Protein AF-A0A225CUQ2-F1 (afdb_monomer_lite)

Structure (mmCIF, N/CA/C/O backbone):
data_AF-A0A225CUQ2-F1
#
_entry.id   AF-A0A225CUQ2-F1
#
loop_
_atom_site.group_PDB
_atom_site.id
_atom_site.type_symbol
_atom_site.label_atom_id
_atom_site.label_alt_id
_atom_site.label_comp_id
_atom_site.label_asym_id
_atom_site.label_entity_id
_atom_site.label_seq_id
_atom_site.pdbx_PDB_ins_code
_atom_site.Cartn_x
_atom_site.Cartn_y
_atom_site.Cartn_z
_atom_site.occupancy
_atom_site.B_iso_or_equiv
_atom_site.auth_seq_id
_atom_site.auth_comp_id
_atom_site.auth_asym_id
_atom_site.auth_atom_id
_atom_site.pdbx_PDB_model_num
ATOM 1 N N . MET A 1 1 ? -26.153 -46.578 69.764 1.00 37.47 1 MET A N 1
ATOM 2 C CA . MET A 1 1 ? -26.109 -45.210 69.206 1.00 37.47 1 MET A CA 1
ATOM 3 C C . MET A 1 1 ? -27.511 -44.842 68.727 1.00 37.47 1 MET A C 1
ATOM 5 O O . MET A 1 1 ? -28.037 -45.538 67.874 1.00 37.47 1 MET A O 1
ATOM 9 N N . THR A 1 2 ? -28.129 -43.867 69.412 1.00 35.53 2 THR A N 1
ATOM 10 C CA . THR A 1 2 ? -29.057 -42.806 68.927 1.00 35.53 2 THR A CA 1
ATOM 11 C C . THR A 1 2 ? -29.794 -43.027 67.589 1.00 35.53 2 THR A C 1
ATOM 13 O O . THR A 1 2 ? -29.149 -43.131 66.556 1.00 35.53 2 THR A O 1
ATOM 16 N N . MET A 1 3 ? -31.122 -43.230 67.572 1.00 35.66 3 MET A N 1
ATOM 17 C CA . MET A 1 3 ? -32.244 -42.248 67.552 1.00 35.66 3 MET A CA 1
ATOM 18 C C . MET A 1 3 ? -32.468 -41.459 66.238 1.00 35.66 3 MET A C 1
ATOM 20 O O . MET A 1 3 ? -31.674 -40.589 65.912 1.00 35.66 3 MET A O 1
ATOM 24 N N . ASN A 1 4 ? -33.658 -41.691 65.647 1.00 42.91 4 ASN A N 1
ATOM 25 C CA . ASN A 1 4 ? -34.592 -40.752 64.988 1.00 42.91 4 ASN A CA 1
ATOM 26 C C . ASN A 1 4 ? -34.165 -39.937 63.743 1.00 42.91 4 ASN A C 1
ATOM 28 O O . ASN A 1 4 ? -33.178 -39.218 63.774 1.00 42.91 4 ASN A O 1
ATOM 32 N N . LEU A 1 5 ? -35.030 -39.853 62.714 1.00 41.97 5 LEU A N 1
ATOM 33 C CA . LEU A 1 5 ? -36.109 -38.841 62.594 1.00 41.97 5 LEU A CA 1
ATOM 34 C C . LEU A 1 5 ? -36.628 -38.756 61.132 1.00 41.97 5 LEU A C 1
ATOM 36 O O . LEU A 1 5 ? -35.847 -38.611 60.196 1.00 41.97 5 LEU A O 1
ATOM 40 N N . MET A 1 6 ? -37.954 -38.774 60.943 1.00 50.28 6 MET A N 1
ATOM 41 C CA . MET A 1 6 ? -38.626 -38.280 59.725 1.00 50.28 6 MET A CA 1
ATOM 42 C C . MET A 1 6 ? -38.210 -36.829 59.436 1.00 50.28 6 MET A C 1
ATOM 44 O O . MET A 1 6 ? -38.121 -36.048 60.384 1.00 50.28 6 MET A O 1
ATOM 48 N N . LYS A 1 7 ? -38.086 -36.438 58.157 1.00 41.84 7 LYS A N 1
ATOM 49 C CA . LYS A 1 7 ? -38.402 -35.072 57.688 1.00 41.84 7 LYS A CA 1
ATOM 50 C C . LYS A 1 7 ? -38.514 -34.980 56.160 1.00 41.84 7 LYS A C 1
ATOM 52 O O . LYS A 1 7 ? -37.541 -35.044 55.421 1.00 41.84 7 LYS A O 1
ATOM 57 N N . THR A 1 8 ? -39.760 -34.812 55.741 1.00 45.91 8 THR A N 1
ATOM 58 C CA . THR A 1 8 ? -40.270 -34.066 54.587 1.00 45.91 8 THR A CA 1
ATOM 59 C C . THR A 1 8 ? -39.421 -32.838 54.227 1.00 45.91 8 THR A C 1
ATOM 61 O O . THR A 1 8 ? -39.056 -32.098 55.137 1.00 45.91 8 THR A O 1
ATOM 64 N N . ALA A 1 9 ? -39.211 -32.563 52.932 1.00 43.38 9 ALA A N 1
ATOM 65 C CA . ALA A 1 9 ? -39.511 -31.268 52.288 1.00 43.38 9 ALA A CA 1
ATOM 66 C C . ALA A 1 9 ? -38.920 -31.177 50.868 1.00 43.38 9 ALA A C 1
ATOM 68 O O . ALA A 1 9 ? -37.725 -31.359 50.653 1.00 43.38 9 ALA A O 1
ATOM 69 N N . LEU A 1 10 ? -39.793 -30.831 49.919 1.00 46.91 10 LEU A N 1
ATOM 70 C CA . LEU A 1 10 ? -39.464 -30.244 48.623 1.00 46.91 10 LEU A CA 1
ATOM 71 C C . LEU A 1 10 ? -38.681 -28.937 48.804 1.00 46.91 10 LEU A C 1
ATOM 73 O O . LEU A 1 10 ? -39.084 -28.103 49.611 1.00 46.91 10 LEU A O 1
ATOM 77 N N . ILE A 1 11 ? -37.673 -28.704 47.961 1.00 48.41 11 ILE A N 1
ATOM 78 C CA . ILE A 1 11 ? -37.240 -27.350 47.595 1.00 48.41 11 ILE A CA 1
ATOM 79 C C . ILE A 1 11 ? -37.072 -27.309 46.073 1.00 48.41 11 ILE A C 1
ATOM 81 O O . ILE A 1 11 ? -36.090 -27.793 45.519 1.00 48.41 11 ILE A O 1
ATOM 85 N N . ALA A 1 12 ? -38.076 -26.742 45.408 1.00 49.22 12 ALA A N 1
ATOM 86 C CA . ALA A 1 12 ? -37.953 -26.158 44.082 1.00 49.22 12 ALA A CA 1
ATOM 87 C C . ALA A 1 12 ? -37.520 -24.701 44.263 1.00 49.22 12 ALA A C 1
ATOM 89 O O . ALA A 1 12 ? -38.154 -23.998 45.051 1.00 49.22 12 ALA A O 1
ATOM 90 N N . ALA A 1 13 ? -36.473 -24.244 43.566 1.00 40.50 13 ALA A N 1
ATOM 91 C CA . ALA A 1 13 ? -36.143 -22.819 43.519 1.00 40.50 13 ALA A CA 1
ATOM 92 C C . ALA A 1 13 ? -35.013 -22.462 42.527 1.00 40.50 13 ALA A C 1
ATOM 94 O O . ALA A 1 13 ? -33.849 -22.755 42.768 1.00 40.50 13 ALA A O 1
ATOM 95 N N . PHE A 1 14 ? -35.412 -21.727 41.482 1.00 44.47 14 PHE A N 1
ATOM 96 C CA . PHE A 1 14 ? -34.693 -20.636 40.805 1.00 44.47 14 PHE A CA 1
ATOM 97 C C . PHE A 1 14 ? -33.418 -20.935 39.996 1.00 44.47 14 PHE A C 1
ATOM 99 O O . PHE A 1 14 ? -32.303 -20.696 40.444 1.00 44.47 14 PHE A O 1
ATOM 106 N N . ALA A 1 15 ? -33.604 -21.255 38.711 1.00 46.78 15 ALA A N 1
ATOM 107 C CA . ALA A 1 15 ? -32.667 -20.821 37.673 1.00 46.78 15 ALA A CA 1
ATOM 108 C C . ALA A 1 15 ? -33.160 -19.477 37.109 1.00 46.78 15 ALA A C 1
ATOM 110 O O . ALA A 1 15 ? -33.960 -19.424 36.176 1.00 46.78 15 ALA A O 1
ATOM 111 N N . THR A 1 16 ? -32.741 -18.379 37.735 1.00 50.34 16 THR A N 1
ATOM 112 C CA . THR A 1 16 ? -32.864 -17.028 37.176 1.00 50.34 16 THR A CA 1
ATOM 113 C C . THR A 1 16 ? -32.132 -16.985 35.840 1.00 50.34 16 THR A C 1
ATOM 115 O O . THR A 1 16 ? -30.906 -17.060 35.799 1.00 50.34 16 THR A O 1
ATOM 118 N N . ILE A 1 17 ? -32.888 -16.875 34.747 1.00 53.31 17 ILE A N 1
ATOM 119 C CA . ILE A 1 17 ? -32.351 -16.507 33.438 1.00 53.31 17 ILE A CA 1
ATOM 120 C C . ILE A 1 17 ? -31.903 -15.055 33.568 1.00 53.31 17 ILE A C 1
ATOM 122 O O . ILE A 1 17 ? -32.711 -14.130 33.513 1.00 53.31 17 ILE A O 1
ATOM 126 N N . THR A 1 18 ? -30.611 -14.860 33.810 1.00 50.78 18 THR A N 1
ATOM 127 C CA . THR A 1 18 ? -29.978 -13.550 33.727 1.00 50.78 18 THR A CA 1
ATOM 128 C C . THR A 1 18 ? -30.074 -13.114 32.270 1.00 50.78 18 THR A C 1
ATOM 130 O O . THR A 1 18 ? -29.382 -13.648 31.404 1.00 50.78 18 THR A O 1
ATOM 133 N N . THR A 1 19 ? -30.978 -12.183 31.973 1.00 49.47 19 THR A N 1
ATOM 134 C CA . THR A 1 19 ? -31.010 -11.490 30.686 1.00 49.47 19 THR A CA 1
ATOM 135 C C . THR A 1 19 ? -29.637 -10.867 30.463 1.00 49.47 19 THR A C 1
ATOM 137 O O . THR A 1 19 ? -29.224 -9.999 31.234 1.00 49.47 19 THR A O 1
ATOM 140 N N . LEU A 1 20 ? -28.915 -11.336 29.441 1.00 50.50 20 LEU A N 1
ATOM 141 C CA . LEU A 1 20 ? -27.694 -10.685 28.990 1.00 50.50 20 LEU A CA 1
ATOM 142 C C . LEU A 1 20 ? -28.042 -9.244 28.620 1.00 50.50 20 LEU A C 1
ATOM 144 O O . LEU A 1 20 ? -28.783 -8.989 27.672 1.00 50.50 20 LEU A O 1
ATOM 148 N N . ASN A 1 21 ? -27.500 -8.304 29.388 1.00 46.28 21 ASN A N 1
ATOM 149 C CA . ASN A 1 21 ? -27.435 -6.911 28.991 1.00 46.28 21 ASN A CA 1
ATOM 150 C C . ASN A 1 21 ? -26.578 -6.834 27.724 1.00 46.28 21 ASN A C 1
ATOM 152 O O . ASN A 1 21 ? -25.352 -6.873 27.798 1.00 46.28 21 ASN A O 1
ATOM 156 N N . VAL A 1 22 ? -27.214 -6.710 26.559 1.00 50.78 22 VAL A N 1
ATOM 157 C CA . VAL A 1 22 ? -26.544 -6.227 25.348 1.00 50.78 22 VAL A CA 1
ATOM 158 C C . VAL A 1 22 ? -26.329 -4.724 25.533 1.00 50.78 22 VAL A C 1
ATOM 160 O O . VAL A 1 22 ? -27.034 -3.892 24.970 1.00 50.78 22 VAL A O 1
ATOM 163 N N . THR A 1 23 ? -25.367 -4.342 26.371 1.00 54.31 23 THR A N 1
ATOM 164 C CA . THR A 1 23 ? -24.796 -2.991 26.336 1.00 54.31 23 THR A CA 1
ATOM 165 C C . THR A 1 23 ? -23.819 -2.951 25.171 1.00 54.31 23 THR A C 1
ATOM 167 O O . THR A 1 23 ? -22.614 -3.087 25.350 1.00 54.31 23 THR A O 1
ATOM 170 N N . GLY A 1 24 ? -24.363 -2.857 23.961 1.00 48.28 24 GLY A N 1
ATOM 171 C CA . GLY A 1 24 ? -23.602 -2.928 22.716 1.00 48.28 24 GLY A CA 1
ATOM 172 C C . GLY A 1 24 ? -23.857 -1.759 21.775 1.00 48.28 24 GLY A C 1
ATOM 173 O O . GLY A 1 24 ? -23.647 -1.896 20.583 1.00 48.28 24 GLY A O 1
ATOM 174 N N . ALA A 1 25 ? -24.324 -0.619 22.279 1.00 50.25 25 ALA A N 1
ATOM 175 C CA . ALA A 1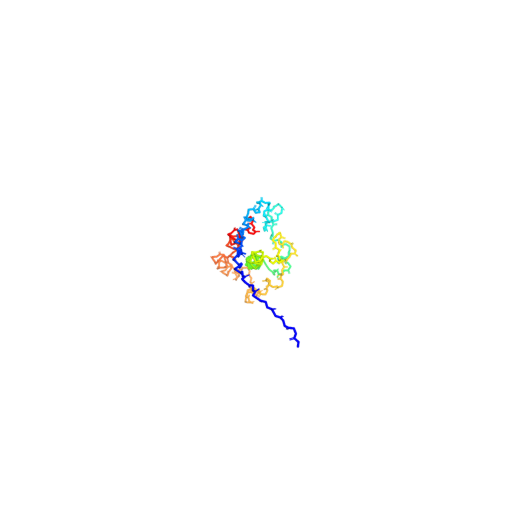 25 ? -24.189 0.651 21.573 1.00 50.25 25 ALA A CA 1
ATOM 176 C C . ALA A 1 25 ? -23.139 1.476 22.319 1.00 50.25 25 ALA A C 1
ATOM 178 O O . ALA A 1 25 ? -23.441 2.493 22.947 1.00 50.25 25 ALA A O 1
ATOM 179 N N . ALA A 1 26 ? -21.893 0.989 22.305 1.00 51.38 26 ALA A N 1
ATOM 180 C CA . ALA A 1 26 ? -20.765 1.872 22.534 1.00 51.38 26 ALA A CA 1
ATOM 181 C C . ALA A 1 26 ? -20.892 2.982 21.490 1.00 51.38 26 ALA A C 1
ATOM 183 O O . ALA A 1 26 ? -20.967 2.728 20.289 1.00 51.38 26 ALA A O 1
ATOM 184 N N . GLN A 1 27 ? -21.070 4.201 21.981 1.00 43.50 27 GLN A N 1
ATOM 185 C CA . GLN A 1 27 ? -21.297 5.360 21.143 1.00 43.50 27 GLN A CA 1
ATOM 186 C C . GLN A 1 27 ? -20.177 5.473 20.117 1.00 43.50 27 GLN A C 1
ATOM 188 O O . GLN A 1 27 ? -19.022 5.221 20.461 1.00 43.50 27 GLN A O 1
ATOM 193 N N . ALA A 1 28 ? -20.527 5.880 18.896 1.00 52.50 28 ALA A N 1
ATOM 194 C CA . ALA A 1 28 ? -19.598 6.301 17.856 1.00 52.50 28 ALA A CA 1
ATOM 195 C C . ALA A 1 28 ? -18.786 7.518 18.342 1.00 52.50 28 ALA A C 1
ATOM 197 O O . ALA A 1 28 ? -19.026 8.654 17.947 1.00 52.50 28 ALA A O 1
ATOM 198 N N . LYS A 1 29 ? -17.863 7.284 19.274 1.00 54.78 29 LYS A N 1
ATOM 199 C CA . LYS A 1 29 ? -16.711 8.138 19.514 1.00 54.78 29 LYS A CA 1
ATOM 200 C C . LYS A 1 29 ? -15.793 7.927 18.321 1.00 54.78 29 LYS A C 1
ATOM 202 O O . LYS A 1 29 ? -15.663 6.797 17.857 1.00 54.78 29 LYS A O 1
ATOM 207 N N . ASP A 1 30 ? -15.258 9.023 17.802 1.00 80.00 30 ASP A N 1
ATOM 208 C CA . ASP A 1 30 ? -14.550 9.113 16.527 1.00 80.00 30 ASP A CA 1
ATOM 209 C C . ASP A 1 30 ? -13.672 7.885 16.243 1.00 80.00 30 ASP A C 1
ATOM 211 O O . ASP A 1 30 ? -12.622 7.707 16.862 1.00 80.00 30 ASP A O 1
ATOM 215 N N . LEU A 1 31 ? -14.123 7.026 15.317 1.00 84.62 31 LEU A N 1
ATOM 216 C CA . LEU A 1 31 ? -13.332 5.880 14.877 1.00 84.62 31 LEU A CA 1
ATOM 217 C C . LEU A 1 31 ? -11.990 6.375 14.320 1.00 84.62 31 LEU A C 1
ATOM 219 O O . LEU A 1 31 ? -11.958 7.417 13.646 1.00 84.62 31 LEU A O 1
ATOM 223 N N . PRO A 1 32 ? -10.891 5.639 14.558 1.00 90.62 32 PRO A N 1
ATOM 224 C CA . PRO A 1 32 ? -9.598 5.997 14.003 1.00 90.62 32 PRO A CA 1
ATOM 225 C C . PRO A 1 32 ? -9.644 5.994 12.467 1.00 90.62 32 PRO A C 1
ATOM 227 O O . PRO A 1 32 ? -10.505 5.372 11.837 1.00 90.62 32 PRO A O 1
ATOM 230 N N . LYS A 1 33 ? -8.710 6.725 11.856 1.00 89.94 33 LYS A N 1
ATOM 231 C CA . LYS A 1 33 ? -8.606 6.892 10.402 1.00 89.94 33 LYS A CA 1
ATOM 232 C C . LYS A 1 33 ? -7.189 6.569 9.937 1.00 89.94 33 LYS A C 1
ATOM 234 O O . LYS A 1 33 ? -6.216 6.965 10.571 1.00 89.94 33 LYS A O 1
ATOM 239 N N . TRP A 1 34 ? -7.086 5.930 8.779 1.00 91.00 34 TRP A N 1
ATOM 240 C CA . TRP A 1 34 ? -5.811 5.587 8.137 1.00 91.00 34 TRP A CA 1
ATOM 241 C C . TRP A 1 34 ? -5.093 6.780 7.484 1.00 91.00 34 TRP A C 1
ATOM 243 O O . TRP A 1 34 ? -3.934 6.684 7.083 1.00 91.00 34 TRP A O 1
ATOM 253 N N . VAL A 1 35 ? -5.776 7.921 7.351 1.00 86.38 35 VAL A N 1
ATOM 254 C CA . VAL A 1 35 ? -5.227 9.112 6.693 1.00 86.38 35 VAL A CA 1
ATOM 255 C C . VAL A 1 35 ? -4.522 10.033 7.690 1.00 86.38 35 VAL A C 1
ATOM 257 O O . VAL A 1 35 ? -5.005 10.261 8.799 1.00 86.38 35 VAL A O 1
ATOM 260 N N . CYS A 1 36 ? -3.409 10.623 7.264 1.00 87.25 36 CYS A N 1
ATOM 261 C CA . CYS A 1 36 ? -2.699 11.642 8.029 1.00 87.25 36 CYS A CA 1
ATOM 262 C C . CYS A 1 36 ? -3.480 12.960 8.072 1.00 87.25 36 CYS A C 1
ATOM 264 O O . CYS A 1 36 ? -4.217 13.300 7.139 1.00 87.25 36 CYS A O 1
ATOM 266 N N . ASP A 1 37 ? -3.284 13.739 9.133 1.00 78.88 37 ASP A N 1
ATOM 267 C CA . ASP A 1 37 ? -3.782 15.110 9.177 1.00 78.88 37 ASP A CA 1
ATOM 268 C C . ASP A 1 37 ? -3.112 15.930 8.064 1.00 78.88 37 ASP A C 1
ATOM 270 O O . ASP A 1 37 ? -1.893 15.923 7.912 1.00 78.88 37 ASP A O 1
ATOM 274 N N . GLY A 1 38 ? -3.923 16.567 7.214 1.00 74.50 38 GLY A N 1
ATOM 275 C CA . GLY A 1 38 ? -3.450 17.209 5.980 1.00 74.50 38 GLY A CA 1
ATOM 276 C C . GLY A 1 38 ? -3.458 16.316 4.727 1.00 74.50 38 GLY A C 1
ATOM 277 O O . GLY A 1 38 ? -3.140 16.802 3.647 1.00 74.50 38 GLY A O 1
ATOM 278 N N . GLY A 1 39 ? -3.874 15.046 4.827 1.00 65.38 39 GLY A N 1
ATOM 279 C CA . GLY A 1 39 ? -4.298 14.226 3.681 1.00 65.38 39 GLY A CA 1
ATOM 280 C C . GLY A 1 39 ? -3.208 13.463 2.916 1.00 65.38 39 GLY A C 1
ATOM 281 O O . GLY A 1 39 ? -3.536 12.772 1.955 1.00 65.38 39 GLY A O 1
ATOM 282 N N . GLY A 1 40 ? -1.935 13.546 3.313 1.00 68.12 40 GLY A N 1
ATOM 283 C CA . GLY A 1 40 ? -0.832 12.851 2.635 1.00 68.12 40 GLY A CA 1
ATOM 284 C C . GLY A 1 40 ? -0.194 11.756 3.488 1.00 68.12 40 GLY A C 1
ATOM 285 O O . GLY A 1 40 ? 0.195 12.030 4.613 1.00 68.12 40 GLY A O 1
ATOM 286 N N . SER A 1 41 ? -0.028 10.546 2.939 1.00 74.56 41 SER A N 1
ATOM 287 C CA . SER A 1 41 ? 0.635 9.408 3.608 1.00 74.56 41 SER A CA 1
ATOM 288 C C . SER A 1 41 ? 1.802 8.802 2.810 1.00 74.56 41 SER A C 1
ATOM 290 O O . SER A 1 41 ? 2.353 7.791 3.225 1.00 74.56 41 SER A O 1
ATOM 292 N N . GLY A 1 42 ? 2.190 9.377 1.664 1.00 77.44 42 GLY A N 1
ATOM 293 C CA . GLY A 1 42 ? 3.007 8.680 0.657 1.00 77.44 42 GLY A CA 1
ATOM 294 C C . GLY A 1 42 ? 4.532 8.627 0.856 1.00 77.44 42 GLY A C 1
ATOM 295 O O . GLY A 1 42 ? 5.184 7.920 0.095 1.00 77.44 42 GLY A O 1
ATOM 296 N N . GLU A 1 43 ? 5.112 9.360 1.814 1.00 89.06 43 GLU A N 1
ATOM 297 C CA . GLU A 1 43 ? 6.564 9.363 2.127 1.00 89.06 43 GLU A CA 1
ATOM 298 C C . GLU A 1 43 ? 7.521 9.393 0.902 1.00 89.06 43 GLU A C 1
ATOM 300 O O . GLU A 1 43 ? 8.380 8.522 0.735 1.00 89.06 43 GLU A O 1
ATOM 305 N N . PRO A 1 44 ? 7.423 10.402 0.014 1.00 90.25 44 PRO A N 1
ATOM 306 C CA . PRO A 1 44 ? 8.155 10.410 -1.254 1.00 90.25 44 PRO A CA 1
ATOM 307 C C . PRO A 1 44 ? 9.682 10.468 -1.100 1.00 90.25 44 PRO A C 1
ATOM 309 O O . PRO A 1 44 ? 10.393 10.049 -2.011 1.00 90.25 44 PRO A O 1
ATOM 312 N N . GLN A 1 45 ? 10.205 10.993 0.014 1.00 92.31 45 GLN A N 1
ATOM 313 C CA . GLN A 1 45 ? 11.643 10.989 0.296 1.00 92.31 45 GLN A CA 1
ATOM 314 C C . GLN A 1 45 ? 12.149 9.567 0.550 1.00 92.31 45 GLN A C 1
ATOM 316 O O . GLN A 1 45 ? 13.141 9.177 -0.057 1.00 92.31 45 GLN A O 1
ATOM 321 N N . LYS A 1 46 ? 11.425 8.774 1.351 1.00 94.25 46 LYS A N 1
ATOM 322 C CA . LYS A 1 46 ? 11.793 7.386 1.652 1.00 94.25 46 LYS A CA 1
ATOM 323 C C . LYS A 1 46 ? 11.800 6.516 0.404 1.00 94.25 46 LYS A C 1
ATOM 325 O O . LYS A 1 46 ? 12.776 5.827 0.150 1.00 94.25 46 LYS A O 1
ATOM 330 N N . ILE A 1 47 ? 10.790 6.648 -0.454 1.00 95.62 47 ILE A N 1
ATOM 331 C CA . ILE A 1 47 ? 10.742 5.922 -1.736 1.00 95.62 47 ILE A CA 1
ATOM 332 C C . ILE A 1 47 ? 11.987 6.190 -2.594 1.00 95.62 47 ILE A C 1
ATOM 334 O O . ILE A 1 47 ? 12.496 5.290 -3.260 1.00 95.62 47 ILE A O 1
ATOM 338 N N . ARG A 1 48 ? 12.496 7.428 -2.589 1.00 95.75 48 ARG A N 1
ATOM 339 C CA . ARG A 1 48 ? 13.687 7.799 -3.366 1.00 95.75 48 ARG A CA 1
ATOM 340 C C . ARG A 1 48 ? 14.986 7.239 -2.797 1.00 95.75 48 ARG A C 1
ATOM 342 O O . ARG A 1 48 ? 15.932 7.123 -3.561 1.00 95.75 48 ARG A O 1
ATOM 349 N N . GLU A 1 49 ? 15.038 6.893 -1.512 1.00 96.44 49 GLU A N 1
ATOM 350 C CA . GLU A 1 49 ? 16.200 6.206 -0.928 1.00 96.44 49 GLU A CA 1
ATOM 351 C C . GLU A 1 49 ? 16.377 4.803 -1.538 1.00 96.44 49 GLU A C 1
ATOM 353 O O . GLU A 1 49 ? 17.505 4.348 -1.700 1.00 96.44 49 GLU A O 1
ATOM 358 N N . PHE A 1 50 ? 15.276 4.158 -1.942 1.00 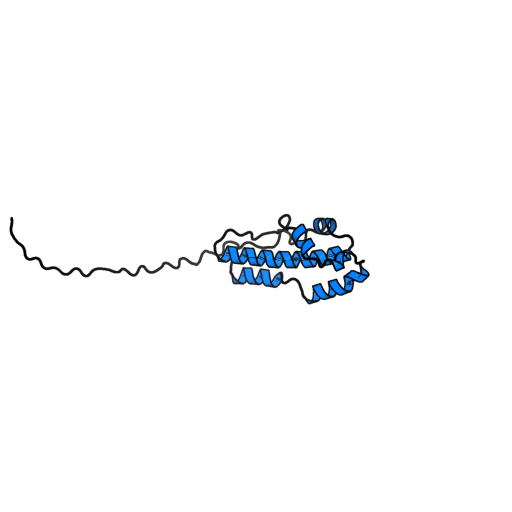95.06 50 PHE A N 1
ATOM 359 C CA . PHE A 1 50 ? 15.275 2.820 -2.545 1.00 95.06 50 PHE A CA 1
ATOM 360 C C . PHE A 1 50 ? 15.316 2.841 -4.080 1.00 95.06 50 PHE A C 1
ATOM 362 O O . PHE A 1 50 ? 15.822 1.914 -4.705 1.00 95.06 50 PHE A O 1
ATOM 369 N N . ALA A 1 51 ? 14.769 3.876 -4.721 1.00 96.44 51 ALA A N 1
ATOM 370 C CA . ALA A 1 51 ? 14.608 3.911 -6.172 1.00 96.44 51 ALA A CA 1
ATOM 371 C C . ALA A 1 51 ? 15.863 4.394 -6.922 1.00 96.44 51 ALA A C 1
ATOM 373 O O . ALA A 1 51 ? 16.354 5.496 -6.689 1.00 96.44 51 ALA A O 1
ATOM 374 N N . HIS A 1 52 ? 16.300 3.652 -7.946 1.00 95.00 52 HIS A N 1
ATOM 375 C CA . HIS A 1 52 ? 17.406 4.061 -8.830 1.00 95.00 52 HIS A CA 1
ATOM 376 C C . HIS A 1 52 ? 16.984 4.978 -9.990 1.00 95.00 52 HIS A C 1
ATOM 378 O O . HIS A 1 52 ? 17.831 5.585 -10.645 1.00 95.00 52 HIS A O 1
ATOM 384 N N . ASN A 1 53 ? 15.683 5.079 -10.284 1.00 96.44 53 ASN A N 1
ATOM 385 C CA . ASN A 1 53 ? 15.131 5.974 -11.303 1.00 96.44 53 ASN A CA 1
ATOM 386 C C . ASN A 1 53 ? 13.645 6.308 -11.040 1.00 96.44 53 ASN A C 1
ATOM 388 O O . ASN A 1 53 ? 13.007 5.750 -10.147 1.00 96.44 53 ASN A O 1
ATOM 392 N N . ASN A 1 54 ? 13.070 7.222 -11.832 1.00 96.44 54 ASN A N 1
ATOM 393 C CA . ASN A 1 54 ? 11.670 7.643 -11.678 1.00 96.44 54 ASN A CA 1
ATOM 394 C C . ASN A 1 54 ? 10.659 6.522 -11.977 1.00 96.44 54 ASN A C 1
ATOM 396 O O . ASN A 1 54 ? 9.572 6.516 -11.404 1.00 96.44 54 ASN A O 1
ATOM 400 N N . GLY A 1 55 ? 10.984 5.581 -12.864 1.00 97.19 55 GLY A N 1
ATOM 401 C CA . GLY A 1 55 ? 10.169 4.386 -13.076 1.00 97.19 55 GLY A CA 1
ATOM 402 C C . GLY A 1 55 ? 10.048 3.577 -11.787 1.00 97.19 55 GLY A C 1
ATOM 403 O O . GLY A 1 55 ? 8.938 3.255 -11.367 1.00 97.19 55 GLY A O 1
ATOM 404 N N . MET A 1 56 ? 11.173 3.340 -11.114 1.00 98.00 56 MET A N 1
ATOM 405 C CA . MET A 1 56 ? 11.223 2.575 -9.873 1.00 98.00 56 MET A CA 1
ATOM 406 C C . MET A 1 56 ? 10.526 3.296 -8.712 1.00 98.00 56 MET A C 1
ATOM 408 O O . MET A 1 56 ? 9.852 2.648 -7.922 1.00 98.00 56 MET A O 1
ATOM 412 N N . VAL A 1 57 ? 10.557 4.635 -8.659 1.00 97.50 57 VAL A N 1
ATOM 413 C CA . VAL A 1 57 ? 9.736 5.413 -7.703 1.00 97.50 57 VAL A CA 1
ATOM 414 C C . VAL A 1 57 ? 8.247 5.067 -7.832 1.00 97.50 57 VAL A C 1
ATOM 416 O O . VAL A 1 57 ? 7.553 4.906 -6.827 1.00 97.50 57 VAL A O 1
ATOM 419 N N . ASN A 1 58 ? 7.741 4.945 -9.061 1.00 97.06 58 ASN A N 1
ATOM 420 C CA . ASN A 1 58 ? 6.335 4.613 -9.293 1.00 97.06 58 ASN A CA 1
ATOM 421 C C . ASN A 1 58 ? 6.032 3.150 -8.952 1.00 97.06 58 ASN A C 1
ATOM 423 O O . ASN A 1 58 ? 5.010 2.875 -8.330 1.00 97.06 58 ASN A O 1
ATOM 427 N N . VAL A 1 59 ? 6.926 2.224 -9.309 1.00 97.88 59 VAL A N 1
ATOM 428 C CA . VAL A 1 59 ? 6.797 0.805 -8.940 1.00 97.88 59 VAL A CA 1
ATOM 429 C C . VAL A 1 59 ? 6.757 0.647 -7.418 1.00 97.88 59 VAL A C 1
ATOM 431 O O . VAL A 1 59 ? 5.805 0.076 -6.896 1.00 97.88 59 VAL A O 1
ATOM 434 N N . LEU A 1 60 ? 7.715 1.231 -6.694 1.00 97.81 60 LEU A N 1
ATOM 435 C CA . LEU A 1 60 ? 7.751 1.197 -5.229 1.00 97.81 60 LEU A CA 1
ATOM 436 C C . LEU A 1 60 ? 6.527 1.860 -4.595 1.00 97.81 60 LEU A C 1
ATOM 438 O O . LEU A 1 60 ? 6.051 1.382 -3.575 1.00 97.81 60 LEU A O 1
ATOM 442 N N . SER A 1 61 ? 5.970 2.913 -5.202 1.00 96.81 61 SER A N 1
ATOM 443 C CA . SER A 1 61 ? 4.715 3.512 -4.723 1.00 96.81 61 SER A CA 1
ATOM 444 C C . SER A 1 61 ? 3.538 2.532 -4.815 1.00 96.81 61 SER A C 1
ATOM 446 O O . SER A 1 61 ? 2.741 2.455 -3.887 1.00 96.81 61 SER A O 1
ATOM 448 N N . HIS A 1 62 ? 3.447 1.749 -5.897 1.00 97.31 62 HIS A N 1
ATOM 449 C CA . HIS A 1 62 ? 2.419 0.712 -6.039 1.00 97.31 62 HIS A CA 1
ATOM 450 C C . HIS A 1 62 ? 2.601 -0.430 -5.035 1.00 97.31 62 HIS A C 1
ATOM 452 O O . HIS A 1 62 ? 1.622 -0.884 -4.448 1.00 97.31 62 HIS A O 1
ATOM 458 N N . TYR A 1 63 ? 3.835 -0.893 -4.826 1.00 97.75 63 TYR A N 1
ATOM 459 C CA . TYR A 1 63 ? 4.113 -1.947 -3.849 1.00 97.75 63 TYR A CA 1
ATOM 460 C C . TYR A 1 63 ? 3.948 -1.472 -2.403 1.00 97.75 63 TYR A C 1
ATOM 462 O O . TYR A 1 63 ? 3.412 -2.223 -1.597 1.00 97.75 63 TYR A O 1
ATOM 470 N N . ARG A 1 64 ? 4.281 -0.210 -2.096 1.00 97.38 64 ARG A N 1
ATOM 471 C CA . ARG A 1 64 ? 3.929 0.438 -0.825 1.00 97.38 64 ARG A CA 1
ATOM 472 C C . ARG A 1 64 ? 2.426 0.368 -0.587 1.00 97.38 64 ARG A C 1
ATOM 474 O O . ARG A 1 64 ? 2.012 -0.067 0.472 1.00 97.38 64 ARG A O 1
ATOM 481 N N . ASP A 1 65 ? 1.609 0.750 -1.567 1.00 96.31 65 ASP A N 1
ATOM 482 C CA . ASP A 1 65 ? 0.150 0.742 -1.399 1.00 96.31 65 ASP A CA 1
ATOM 483 C C . ASP A 1 65 ? -0.428 -0.673 -1.244 1.00 96.31 65 ASP A C 1
ATOM 485 O O . ASP A 1 65 ? -1.450 -0.845 -0.584 1.00 96.31 65 ASP A O 1
ATOM 489 N N . ARG A 1 66 ? 0.209 -1.689 -1.843 1.00 97.50 66 ARG A N 1
ATOM 490 C CA . ARG A 1 66 ? -0.148 -3.103 -1.633 1.00 97.50 66 ARG A CA 1
ATOM 491 C C . ARG A 1 66 ? 0.207 -3.560 -0.220 1.00 97.50 66 ARG A C 1
ATOM 493 O O . ARG A 1 66 ? -0.636 -4.140 0.452 1.00 97.50 66 ARG A O 1
ATOM 500 N N . TRP A 1 67 ? 1.411 -3.236 0.243 1.00 97.56 67 TRP A N 1
ATOM 501 C CA . TRP A 1 67 ? 1.831 -3.504 1.618 1.00 97.56 67 TRP A CA 1
ATOM 502 C C . TRP A 1 67 ? 0.915 -2.803 2.629 1.00 97.56 67 TRP A C 1
ATOM 504 O O . TRP A 1 67 ? 0.430 -3.434 3.560 1.00 97.56 67 TRP A O 1
ATOM 514 N N . ASP A 1 68 ? 0.595 -1.527 2.392 1.00 96.31 68 ASP A N 1
ATOM 515 C CA . ASP A 1 68 ? -0.336 -0.740 3.205 1.00 96.31 68 ASP A CA 1
ATOM 516 C C . ASP A 1 68 ? -1.729 -1.390 3.255 1.00 96.31 68 ASP A C 1
ATOM 518 O O . ASP A 1 68 ? -2.404 -1.325 4.281 1.00 96.31 68 ASP A O 1
ATOM 522 N N . ALA A 1 69 ? -2.182 -2.006 2.157 1.00 96.94 69 ALA A N 1
ATOM 523 C CA . ALA A 1 69 ? -3.463 -2.705 2.101 1.00 96.94 69 ALA A CA 1
ATOM 524 C C . ALA A 1 69 ? -3.466 -3.965 2.971 1.00 96.94 69 ALA A C 1
ATOM 526 O O . ALA A 1 69 ? -4.416 -4.182 3.725 1.00 96.94 69 ALA A O 1
ATOM 527 N N . ASP A 1 70 ? -2.415 -4.778 2.878 1.00 97.69 70 ASP A N 1
ATOM 528 C CA . ASP A 1 70 ? -2.291 -6.011 3.655 1.00 97.69 70 ASP A CA 1
ATOM 529 C C . ASP A 1 70 ? -2.113 -5.705 5.145 1.00 97.69 70 ASP A C 1
ATOM 531 O O . ASP A 1 70 ? -2.830 -6.262 5.977 1.00 97.69 70 ASP A O 1
ATOM 535 N N . PHE A 1 71 ? -1.263 -4.729 5.472 1.00 96.88 71 PHE A N 1
ATOM 536 C CA . PHE A 1 71 ? -1.099 -4.236 6.834 1.00 96.88 71 PHE A CA 1
ATOM 537 C C . PHE A 1 71 ? -2.424 -3.706 7.399 1.00 96.88 71 PHE A C 1
ATOM 539 O O . PHE A 1 71 ? -2.824 -4.087 8.496 1.00 96.88 71 PHE A O 1
ATOM 546 N N . ALA A 1 72 ? -3.154 -2.870 6.650 1.00 96.69 72 ALA A N 1
ATOM 547 C CA . ALA A 1 72 ? -4.437 -2.343 7.112 1.00 96.69 72 ALA A CA 1
ATOM 548 C C . ALA A 1 72 ? -5.459 -3.455 7.388 1.00 96.69 72 ALA A C 1
ATOM 550 O O . ALA A 1 72 ? -6.150 -3.392 8.402 1.00 96.69 72 ALA A O 1
ATOM 551 N N . ARG A 1 73 ? -5.538 -4.487 6.535 1.00 97.94 73 ARG A N 1
ATOM 552 C CA . ARG A 1 73 ? -6.413 -5.647 6.779 1.00 97.94 73 ARG A CA 1
ATOM 553 C C . ARG A 1 73 ? -6.051 -6.358 8.074 1.00 97.94 73 ARG A C 1
ATOM 555 O O . ARG A 1 73 ? -6.929 -6.530 8.911 1.00 97.94 73 ARG A O 1
ATOM 562 N N . GLU A 1 74 ? -4.775 -6.687 8.263 1.00 97.69 74 GLU A N 1
ATOM 563 C CA . GLU A 1 74 ? -4.291 -7.368 9.468 1.00 97.69 74 GLU A CA 1
ATOM 564 C C . GLU A 1 74 ? -4.638 -6.580 10.738 1.00 97.69 74 GLU A C 1
ATOM 566 O O . GLU A 1 74 ? -5.196 -7.129 11.688 1.00 97.69 74 GLU A O 1
ATOM 571 N N . GLN A 1 75 ? -4.380 -5.270 10.743 1.00 97.75 75 GLN A N 1
ATOM 572 C CA . GLN A 1 75 ? -4.684 -4.428 11.899 1.00 97.75 75 GLN A CA 1
ATOM 573 C C . GLN A 1 75 ? -6.193 -4.294 12.142 1.00 97.75 75 GLN A C 1
ATOM 575 O O . GLN A 1 75 ? -6.634 -4.239 13.289 1.00 97.75 75 GLN A O 1
ATOM 580 N N . CYS A 1 76 ? -7.005 -4.252 11.087 1.00 97.81 76 CYS A N 1
ATOM 581 C CA . CYS A 1 76 ? -8.455 -4.182 11.230 1.00 97.81 76 CYS A CA 1
ATOM 582 C C . CYS A 1 76 ? -9.059 -5.498 11.729 1.00 97.81 76 CYS A C 1
ATOM 584 O O . CYS A 1 76 ? -9.958 -5.458 12.569 1.00 97.81 76 CYS A O 1
ATOM 586 N N . ASP A 1 77 ? -8.537 -6.642 11.284 1.00 98.25 77 ASP A N 1
ATOM 587 C CA . ASP A 1 77 ? -8.931 -7.960 11.785 1.00 98.25 77 ASP A CA 1
ATOM 588 C C . ASP A 1 77 ? -8.563 -8.116 13.267 1.00 98.25 77 ASP A C 1
ATOM 590 O O . ASP A 1 77 ? -9.409 -8.506 14.075 1.00 98.25 77 ASP A O 1
ATOM 594 N N . ALA A 1 78 ? -7.344 -7.719 13.652 1.00 98.00 78 ALA A N 1
ATOM 595 C CA . ALA A 1 78 ? -6.909 -7.704 15.049 1.00 98.00 78 ALA A CA 1
ATOM 596 C C . ALA A 1 78 ? -7.802 -6.793 15.913 1.00 98.00 78 ALA A C 1
ATOM 598 O O . ALA A 1 78 ? -8.285 -7.204 16.970 1.00 98.00 78 ALA A O 1
ATOM 599 N N . ALA A 1 79 ? -8.105 -5.578 15.440 1.00 97.06 79 ALA A N 1
ATOM 600 C CA . ALA A 1 79 ? -8.998 -4.657 16.142 1.00 97.06 79 ALA A CA 1
ATOM 601 C C . ALA A 1 79 ? -10.412 -5.240 16.319 1.00 97.06 79 ALA A C 1
ATOM 603 O O . ALA A 1 79 ? -10.999 -5.122 17.396 1.00 97.06 79 ALA A O 1
ATOM 604 N N . ALA A 1 80 ? -10.953 -5.898 15.289 1.00 97.31 80 ALA A N 1
ATOM 605 C CA . ALA A 1 80 ? -12.271 -6.528 15.339 1.00 97.31 80 ALA A CA 1
ATOM 606 C C . ALA A 1 80 ? -12.310 -7.740 16.285 1.00 97.31 80 ALA A C 1
ATOM 608 O O . ALA A 1 80 ? -13.342 -8.007 16.904 1.00 97.31 80 ALA A O 1
ATOM 609 N N . ALA A 1 81 ? -11.183 -8.437 16.447 1.00 97.56 81 ALA A N 1
ATOM 610 C CA . ALA A 1 81 ? -11.004 -9.510 17.423 1.00 97.56 81 ALA A CA 1
ATOM 611 C C . ALA A 1 81 ? -10.801 -9.006 18.870 1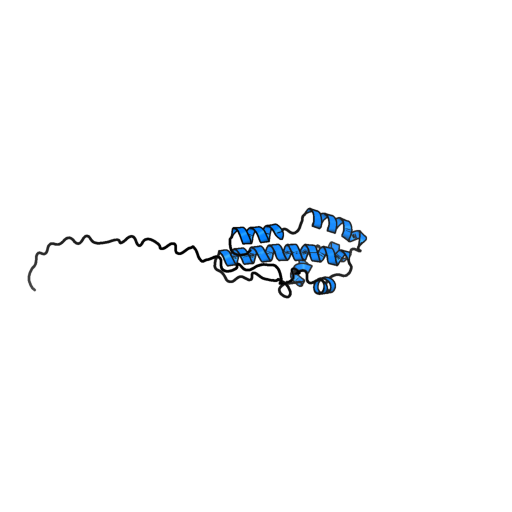.00 97.56 81 ALA A C 1
ATOM 613 O O . ALA A 1 81 ? -10.762 -9.811 19.802 1.00 97.56 81 ALA A O 1
ATOM 614 N N . GLY A 1 82 ? -10.705 -7.688 19.085 1.00 96.31 82 GLY A N 1
ATOM 615 C CA . GLY A 1 82 ? -10.429 -7.091 20.395 1.00 96.31 82 GLY A CA 1
ATOM 616 C C . GLY A 1 82 ? -8.953 -7.151 20.802 1.00 96.31 82 GLY A C 1
ATOM 617 O O . GLY A 1 82 ? -8.635 -6.989 21.982 1.00 96.31 82 GLY A O 1
ATOM 618 N N . GLU A 1 83 ? -8.058 -7.391 19.846 1.00 97.06 83 GLU A N 1
ATOM 619 C CA . GLU A 1 83 ? -6.613 -7.426 20.045 1.00 97.06 83 GLU A CA 1
ATOM 620 C C . GLU A 1 83 ? -5.986 -6.030 19.892 1.00 97.06 83 GLU A C 1
ATOM 622 O O . GLU A 1 83 ? -6.617 -5.065 19.451 1.00 97.06 83 GLU A O 1
ATOM 627 N N . SER A 1 84 ? -4.716 -5.904 20.288 1.00 94.75 84 SER A N 1
ATOM 628 C CA . SER A 1 84 ? -3.965 -4.664 20.085 1.00 94.75 84 SER A CA 1
ATOM 629 C C . SER A 1 84 ? -3.697 -4.456 18.597 1.00 94.75 84 SER A C 1
ATOM 631 O O . SER A 1 84 ? -3.049 -5.289 17.972 1.00 94.75 84 SER A O 1
ATOM 633 N N . ALA A 1 85 ? -4.113 -3.309 18.067 1.00 96.25 85 ALA A N 1
ATOM 634 C CA . ALA A 1 85 ? -3.947 -2.952 16.665 1.00 96.25 85 ALA A CA 1
ATOM 635 C C . ALA A 1 85 ? -3.547 -1.482 16.494 1.00 96.25 85 ALA A C 1
ATOM 637 O O . ALA A 1 85 ? -3.875 -0.620 17.314 1.00 96.25 85 ALA A O 1
ATOM 638 N N . TYR A 1 86 ? -2.862 -1.193 15.394 1.00 94.69 86 TYR A N 1
ATOM 639 C CA . TYR A 1 86 ? -2.532 0.149 14.946 1.00 94.69 86 TYR A CA 1
ATOM 640 C C . TYR A 1 86 ? -3.462 0.569 13.805 1.00 94.69 86 TYR A C 1
ATOM 642 O O . TYR A 1 86 ? -3.439 -0.029 12.737 1.00 94.69 86 TYR A O 1
ATOM 650 N N . ILE A 1 87 ? -4.235 1.639 14.002 1.00 94.12 87 ILE A N 1
ATOM 651 C CA . ILE A 1 87 ? -5.047 2.268 12.949 1.00 94.12 87 ILE A CA 1
ATOM 652 C C . ILE A 1 87 ? -4.716 3.760 12.936 1.00 94.12 87 ILE A C 1
ATOM 654 O O . ILE A 1 87 ? -5.143 4.509 13.817 1.00 94.12 87 ILE A O 1
ATOM 658 N N . GLY A 1 88 ? -3.927 4.200 11.956 1.00 92.44 88 GLY A N 1
ATOM 659 C CA . GLY A 1 88 ? -3.403 5.564 11.940 1.00 92.44 88 GLY A CA 1
ATOM 660 C C . GLY A 1 88 ? -2.587 5.925 10.701 1.00 92.44 88 GLY A C 1
ATOM 661 O O . GLY A 1 88 ? -2.475 5.158 9.747 1.00 92.44 88 GLY A O 1
ATOM 662 N N . CYS A 1 89 ? -2.019 7.132 10.725 1.00 90.94 89 CYS A N 1
ATOM 663 C CA . CYS A 1 89 ? -1.141 7.657 9.681 1.00 90.94 89 CYS A CA 1
ATOM 664 C C . CYS A 1 89 ? 0.158 6.845 9.574 1.00 90.94 89 CYS A C 1
ATOM 666 O O . CYS A 1 89 ? 1.033 6.955 10.422 1.00 90.94 89 CYS A O 1
ATOM 668 N N . MET A 1 90 ? 0.340 6.114 8.477 1.00 90.94 90 MET A N 1
ATOM 669 C CA . MET A 1 90 ? 1.467 5.183 8.307 1.00 90.94 90 MET A CA 1
ATOM 670 C C . MET A 1 90 ? 2.845 5.835 8.070 1.00 90.94 90 MET A C 1
ATOM 672 O O . MET A 1 90 ? 3.824 5.122 7.858 1.00 90.94 90 MET A O 1
ATOM 676 N N . ILE A 1 91 ? 2.961 7.170 8.097 1.00 89.88 91 ILE A N 1
ATOM 677 C CA . ILE A 1 91 ? 4.263 7.844 7.954 1.00 89.88 91 ILE A CA 1
ATOM 678 C C . ILE A 1 91 ? 5.197 7.392 9.082 1.00 89.88 91 ILE A C 1
ATOM 680 O O . ILE A 1 91 ? 4.850 7.504 10.254 1.00 89.88 91 ILE A O 1
ATOM 684 N N . GLY A 1 92 ? 6.384 6.898 8.730 1.00 90.12 92 GLY A N 1
ATOM 685 C CA . GLY A 1 92 ? 7.374 6.392 9.681 1.00 90.12 92 GLY A CA 1
ATOM 686 C C . GLY A 1 92 ? 7.082 5.004 10.262 1.00 90.12 92 GLY A C 1
ATOM 687 O O . GLY A 1 92 ? 7.894 4.514 11.039 1.00 90.12 92 GLY A O 1
ATOM 688 N N . HIS A 1 93 ? 5.970 4.362 9.887 1.00 91.38 93 HIS A N 1
ATOM 689 C CA . HIS A 1 93 ? 5.582 3.032 10.381 1.00 91.38 93 HIS A CA 1
ATOM 690 C C . HIS A 1 93 ? 5.798 1.905 9.363 1.00 91.38 93 HIS A C 1
ATOM 692 O O . HIS A 1 93 ? 5.645 0.735 9.705 1.00 91.38 93 HIS A O 1
ATOM 698 N N . ARG A 1 94 ? 6.136 2.242 8.116 1.00 94.62 94 ARG A N 1
ATOM 699 C CA . ARG A 1 94 ? 6.312 1.262 7.044 1.00 94.62 94 ARG A CA 1
ATOM 700 C C . ARG A 1 94 ? 7.640 0.532 7.135 1.00 94.62 94 ARG A C 1
ATOM 702 O O . ARG A 1 94 ? 8.686 1.153 7.331 1.00 94.62 94 ARG A O 1
ATOM 709 N N . ASP A 1 95 ? 7.587 -0.767 6.870 1.00 96.31 95 ASP A N 1
ATOM 710 C CA . ASP A 1 95 ? 8.771 -1.579 6.622 1.00 96.31 95 ASP A CA 1
ATOM 711 C C . ASP A 1 95 ? 9.183 -1.445 5.148 1.00 96.31 95 ASP A C 1
ATOM 713 O O . ASP A 1 95 ? 8.665 -2.116 4.253 1.00 96.31 95 ASP A O 1
ATOM 717 N N . TRP A 1 96 ? 10.099 -0.514 4.885 1.00 96.19 96 TRP A N 1
ATOM 718 C CA . TRP A 1 96 ? 10.569 -0.238 3.529 1.00 96.19 96 TRP A CA 1
ATOM 719 C C . TRP A 1 96 ? 11.391 -1.377 2.923 1.00 96.19 96 TRP A C 1
ATOM 721 O O . TRP A 1 96 ? 11.347 -1.560 1.705 1.00 96.19 96 TRP A O 1
ATOM 731 N N . ASP A 1 97 ? 12.088 -2.159 3.747 1.00 97.50 97 ASP A N 1
ATOM 732 C CA . ASP A 1 97 ? 12.844 -3.317 3.274 1.00 97.50 97 ASP A CA 1
ATOM 733 C C . ASP A 1 97 ? 11.884 -4.428 2.830 1.00 97.50 97 ASP A C 1
ATOM 735 O O . ASP A 1 97 ? 12.062 -5.004 1.753 1.00 97.50 97 ASP A O 1
ATOM 739 N N . ALA A 1 98 ? 10.804 -4.667 3.585 1.00 98.12 98 ALA A N 1
ATOM 740 C CA . ALA A 1 98 ? 9.738 -5.581 3.177 1.00 98.12 98 ALA A CA 1
ATOM 741 C C . ALA A 1 98 ? 9.044 -5.113 1.888 1.00 98.12 98 ALA A C 1
ATOM 743 O O . ALA A 1 98 ? 8.842 -5.914 0.975 1.00 98.12 98 ALA A O 1
ATOM 744 N N . ILE A 1 99 ? 8.739 -3.814 1.765 1.00 98.06 99 ILE A N 1
ATOM 745 C CA . ILE A 1 99 ? 8.155 -3.238 0.542 1.00 98.06 99 ILE A CA 1
ATOM 746 C C . ILE A 1 99 ? 9.081 -3.451 -0.661 1.00 98.06 99 ILE A C 1
ATOM 748 O O . ILE A 1 99 ? 8.624 -3.872 -1.725 1.00 98.06 99 ILE A O 1
ATOM 752 N N . ALA A 1 100 ? 10.382 -3.185 -0.515 1.00 97.62 100 ALA A N 1
ATOM 753 C CA . ALA A 1 100 ? 11.353 -3.402 -1.583 1.00 97.62 100 ALA A CA 1
ATOM 754 C C . ALA A 1 100 ? 11.463 -4.889 -1.959 1.00 97.62 100 ALA A C 1
ATOM 756 O O . ALA A 1 100 ? 11.549 -5.217 -3.142 1.00 97.62 100 ALA A O 1
ATOM 757 N N . ALA A 1 101 ? 11.387 -5.794 -0.981 1.00 98.25 101 ALA A N 1
ATOM 758 C CA . ALA A 1 101 ? 11.416 -7.237 -1.211 1.00 98.25 101 ALA A CA 1
ATOM 759 C C . ALA A 1 101 ? 10.183 -7.769 -1.969 1.00 98.25 101 ALA A C 1
ATOM 761 O O . ALA A 1 101 ? 10.276 -8.810 -2.619 1.00 98.25 101 ALA A O 1
ATOM 762 N N . MET A 1 102 ? 9.045 -7.062 -1.940 1.00 98.00 102 MET A N 1
ATOM 763 C CA . MET A 1 102 ? 7.868 -7.407 -2.753 1.00 98.00 102 MET A CA 1
ATOM 764 C C . MET A 1 102 ? 8.066 -7.116 -4.249 1.00 98.00 102 MET A C 1
ATOM 766 O O . MET A 1 102 ? 7.326 -7.655 -5.077 1.00 98.00 102 MET A O 1
ATOM 770 N N . VAL A 1 103 ? 9.023 -6.253 -4.611 1.00 98.12 103 VAL A N 1
ATOM 771 C CA . VAL A 1 103 ? 9.281 -5.871 -6.005 1.00 98.12 103 VAL A CA 1
ATOM 772 C C . VAL A 1 103 ? 9.986 -7.021 -6.738 1.00 98.12 103 VAL A C 1
ATOM 774 O O . VAL A 1 103 ? 11.069 -7.432 -6.313 1.00 98.12 103 VAL A O 1
ATOM 777 N N . PRO A 1 104 ? 9.437 -7.511 -7.869 1.00 97.50 104 PRO A N 1
ATOM 778 C CA . PRO A 1 104 ? 10.070 -8.550 -8.669 1.00 97.50 104 PRO A CA 1
ATOM 779 C C . PRO A 1 104 ? 11.499 -8.176 -9.065 1.00 97.50 104 PRO A C 1
ATOM 781 O O . PRO A 1 104 ? 11.769 -7.045 -9.492 1.00 97.50 104 PRO A O 1
ATOM 784 N N . SER A 1 105 ? 12.423 -9.126 -8.905 1.00 97.06 105 SER A N 1
ATOM 785 C CA . SER A 1 105 ? 13.860 -8.855 -8.982 1.00 97.06 105 SER A CA 1
ATOM 786 C C . SER A 1 105 ? 14.290 -8.330 -10.357 1.00 97.06 105 SER A C 1
ATOM 788 O O . SER A 1 105 ? 15.200 -7.505 -10.457 1.00 97.06 105 SER A O 1
ATOM 790 N N . GLU A 1 106 ? 13.589 -8.737 -11.415 1.00 96.12 106 GLU A N 1
ATOM 791 C CA . GLU A 1 106 ? 13.823 -8.319 -12.793 1.00 96.12 106 GLU A CA 1
ATOM 792 C C . GLU A 1 106 ? 13.603 -6.818 -13.029 1.00 96.12 106 GLU A C 1
ATOM 794 O O . GLU A 1 106 ? 14.176 -6.262 -13.965 1.00 96.12 106 GLU A O 1
ATOM 799 N N . LEU A 1 107 ? 12.816 -6.137 -12.187 1.00 97.44 107 LEU A N 1
ATOM 800 C CA . LEU A 1 107 ? 12.501 -4.717 -12.371 1.00 97.44 107 LEU A CA 1
ATOM 801 C C . LEU A 1 107 ? 13.641 -3.790 -11.934 1.00 97.44 107 LEU A C 1
ATOM 803 O O . LEU A 1 107 ? 13.74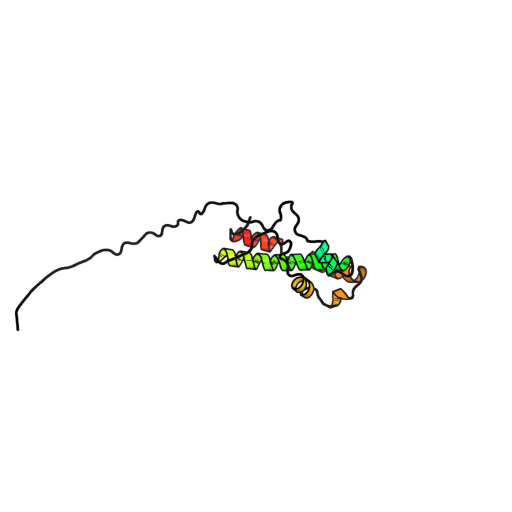6 -2.671 -12.440 1.00 97.44 107 LEU A O 1
ATOM 807 N N . TRP A 1 108 ? 14.518 -4.241 -11.032 1.00 96.62 108 TRP A N 1
ATOM 808 C CA . TRP A 1 108 ? 15.617 -3.428 -10.496 1.00 96.62 108 TRP A CA 1
ATOM 809 C C . TRP A 1 108 ? 16.682 -3.076 -11.539 1.00 96.62 108 TRP A C 1
ATOM 811 O O . TRP A 1 108 ? 17.325 -2.037 -11.433 1.00 96.62 108 TRP A O 1
ATOM 821 N N . GLY A 1 109 ? 16.847 -3.898 -12.578 1.00 94.75 109 GLY A N 1
ATOM 822 C CA . GLY A 1 109 ? 17.807 -3.645 -13.659 1.00 94.75 109 GLY A CA 1
ATOM 823 C C . GLY A 1 109 ? 17.272 -2.771 -14.797 1.00 94.75 109 GLY A C 1
ATOM 824 O O . GLY A 1 109 ? 18.030 -2.406 -15.694 1.00 94.75 109 GLY A O 1
ATOM 825 N N . LEU A 1 110 ? 15.975 -2.453 -14.801 1.00 97.69 110 LEU A N 1
ATOM 826 C CA . LEU A 1 110 ? 15.333 -1.777 -15.924 1.00 97.69 110 LEU A CA 1
ATOM 827 C C . LEU A 1 110 ? 15.487 -0.254 -15.845 1.00 97.69 110 LEU A C 1
ATOM 829 O O . LEU A 1 110 ? 15.443 0.362 -14.774 1.00 97.69 110 LEU A O 1
ATOM 833 N N . ASP A 1 111 ? 15.621 0.366 -17.016 1.00 97.75 111 ASP A N 1
ATOM 834 C CA . ASP A 1 111 ? 15.495 1.810 -17.170 1.00 97.75 111 ASP A CA 1
ATOM 835 C C . ASP A 1 111 ? 14.012 2.236 -17.179 1.00 97.75 111 ASP A C 1
ATOM 837 O O . ASP A 1 111 ? 13.088 1.420 -17.117 1.00 97.75 111 ASP A O 1
ATOM 841 N N . ASN A 1 112 ? 13.754 3.541 -17.290 1.00 97.81 112 ASN A N 1
ATOM 842 C CA . ASN A 1 112 ? 12.382 4.055 -17.304 1.00 97.81 112 ASN A CA 1
ATOM 843 C C . ASN A 1 112 ? 11.526 3.470 -18.450 1.00 97.81 112 ASN A C 1
ATOM 845 O O . ASN A 1 112 ? 10.315 3.317 -18.283 1.00 97.81 112 ASN A O 1
ATOM 849 N N . LYS A 1 113 ? 12.123 3.162 -19.614 1.00 97.62 113 LYS A N 1
ATOM 850 C CA . LYS A 1 113 ? 11.391 2.604 -20.763 1.00 97.62 113 LYS A CA 1
ATOM 851 C C . LYS A 1 113 ? 11.039 1.139 -20.523 1.00 97.62 113 LYS A C 1
ATOM 853 O O . LYS A 1 113 ? 9.908 0.752 -20.805 1.00 97.62 113 LYS A O 1
ATOM 858 N N . GLY A 1 114 ? 11.968 0.368 -19.962 1.00 97.94 114 GLY A N 1
ATOM 859 C CA . GLY A 1 114 ? 11.759 -1.020 -19.564 1.00 97.94 114 GLY A CA 1
ATOM 860 C C . GLY A 1 114 ? 10.708 -1.162 -18.465 1.00 97.94 114 GLY A C 1
ATOM 861 O O . GLY A 1 114 ? 9.875 -2.054 -18.542 1.00 97.94 114 GLY A O 1
ATOM 862 N N . ILE A 1 115 ? 10.671 -0.247 -17.490 1.00 98.06 115 ILE A N 1
ATOM 863 C CA . ILE A 1 115 ? 9.700 -0.289 -16.382 1.00 98.06 115 ILE A CA 1
ATOM 864 C C . ILE A 1 115 ? 8.266 0.007 -16.840 1.00 98.06 115 ILE A C 1
ATOM 866 O O . ILE A 1 115 ? 7.312 -0.558 -16.303 1.00 98.06 115 ILE A O 1
ATOM 870 N N . ARG A 1 116 ? 8.081 0.894 -17.826 1.00 97.50 116 ARG A N 1
ATOM 871 C CA . ARG A 1 116 ? 6.757 1.388 -18.243 1.00 97.50 116 ARG A CA 1
ATOM 872 C C . ARG A 1 116 ? 5.699 0.294 -18.487 1.00 97.50 116 ARG A C 1
ATOM 874 O O . ARG A 1 116 ? 4.603 0.458 -17.945 1.00 97.50 116 ARG A O 1
ATOM 881 N N . PRO A 1 117 ? 5.951 -0.777 -19.265 1.00 97.88 117 PRO A N 1
ATOM 882 C CA . PRO A 1 117 ? 4.963 -1.839 -19.465 1.00 97.88 117 PRO A CA 1
ATOM 883 C C . PRO A 1 117 ? 4.587 -2.570 -18.166 1.00 97.88 117 PRO A C 1
ATOM 885 O O . PRO A 1 117 ? 3.413 -2.868 -17.962 1.00 97.88 117 PRO A O 1
ATOM 888 N N . HIS A 1 118 ? 5.538 -2.797 -17.256 1.00 97.38 118 HIS A N 1
ATOM 889 C CA . HIS A 1 118 ? 5.259 -3.427 -15.961 1.00 97.38 118 HIS A CA 1
ATOM 890 C C . HIS A 1 118 ? 4.434 -2.514 -15.056 1.00 97.38 118 HIS A C 1
ATOM 892 O O . HIS A 1 118 ? 3.464 -2.956 -14.449 1.00 97.38 118 HIS A O 1
ATOM 898 N N . LEU A 1 119 ? 4.764 -1.222 -15.023 1.00 96.75 119 LEU A N 1
ATOM 899 C CA . LEU A 1 119 ? 3.998 -0.238 -14.265 1.00 96.75 119 LEU A CA 1
ATOM 900 C C . LEU A 1 119 ? 2.543 -0.144 -14.750 1.00 96.75 119 LEU A C 1
ATOM 902 O O . LEU A 1 119 ? 1.640 -0.053 -13.929 1.00 96.75 119 LEU A O 1
ATOM 906 N N . LEU A 1 120 ? 2.303 -0.194 -16.065 1.00 97.94 120 LEU A N 1
ATOM 907 C CA . LEU A 1 120 ? 0.943 -0.218 -16.619 1.00 97.94 120 LEU A CA 1
ATOM 908 C C . LEU A 1 120 ? 0.146 -1.430 -16.136 1.00 97.94 120 LEU A C 1
ATOM 910 O O . LEU A 1 120 ? -1.021 -1.290 -15.784 1.00 97.94 120 LEU A O 1
ATOM 914 N N . LYS A 1 121 ? 0.787 -2.599 -16.076 1.00 97.62 121 LYS A N 1
ATOM 915 C CA . LYS A 1 121 ? 0.168 -3.812 -15.543 1.00 97.62 121 LYS A CA 1
ATOM 916 C C . LYS A 1 121 ? -0.156 -3.677 -14.049 1.00 97.62 121 LYS A C 1
ATOM 918 O O . LYS A 1 121 ? -1.265 -3.996 -13.646 1.00 97.62 121 LYS A O 1
ATOM 923 N N . LEU A 1 122 ? 0.762 -3.134 -13.243 1.00 96.81 122 LEU A N 1
ATOM 924 C CA . LEU A 1 122 ? 0.512 -2.869 -11.816 1.00 96.81 122 LEU A CA 1
ATOM 925 C C . LEU A 1 122 ? -0.651 -1.889 -11.595 1.00 96.81 122 LEU A C 1
ATOM 927 O O . LEU A 1 122 ? -1.401 -2.026 -10.632 1.00 96.81 122 LEU A O 1
ATOM 931 N N . GLN A 1 123 ? -0.794 -0.896 -12.476 1.00 96.31 123 GLN A N 1
ATOM 932 C CA . GLN A 1 123 ? -1.896 0.067 -12.441 1.00 96.31 123 GLN A CA 1
ATOM 933 C C . GLN A 1 123 ? -3.244 -0.585 -12.75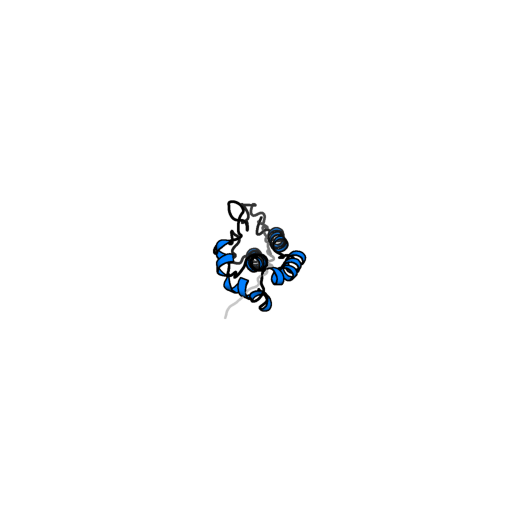1 1.00 96.31 123 GLN A C 1
ATOM 935 O O . GLN A 1 123 ? -4.218 -0.279 -12.069 1.00 96.31 123 GLN A O 1
ATOM 940 N N . ASP A 1 124 ? -3.284 -1.479 -13.739 1.00 97.81 124 ASP A N 1
ATOM 941 C CA . ASP A 1 124 ? -4.482 -2.235 -14.119 1.00 97.81 124 ASP A CA 1
ATOM 942 C C . ASP A 1 124 ? -4.923 -3.212 -13.016 1.00 97.81 124 ASP A C 1
ATOM 944 O O . ASP A 1 124 ? -6.094 -3.261 -12.650 1.00 97.81 124 ASP A O 1
ATOM 948 N N . GLU A 1 125 ? -3.966 -3.916 -12.406 1.00 96.19 125 GLU A N 1
ATOM 949 C CA . GLU A 1 125 ? -4.212 -4.804 -11.261 1.00 96.19 125 GLU A CA 1
ATOM 950 C C . GLU A 1 125 ? -4.674 -4.048 -10.002 1.00 96.19 125 GLU A C 1
ATOM 952 O O . GLU A 1 125 ? -5.327 -4.617 -9.127 1.00 96.19 125 GLU A O 1
ATOM 957 N N . GLY A 1 126 ? -4.307 -2.771 -9.880 1.00 96.06 126 GLY A N 1
ATOM 958 C CA . GLY A 1 126 ? -4.537 -1.978 -8.682 1.00 96.06 126 GLY A CA 1
ATOM 959 C C . GLY A 1 126 ? -3.673 -2.409 -7.490 1.00 96.06 126 GLY A C 1
ATOM 960 O O . GLY A 1 126 ? -2.694 -3.158 -7.601 1.00 96.06 126 GLY A O 1
ATOM 961 N N . THR A 1 127 ? -4.011 -1.863 -6.320 1.00 96.88 127 THR A N 1
ATOM 962 C CA . THR A 1 127 ? -3.247 -2.057 -5.073 1.00 96.88 127 THR A CA 1
ATOM 963 C C . THR A 1 127 ? -4.045 -2.752 -3.974 1.00 96.88 127 THR A C 1
ATOM 965 O O . THR A 1 127 ? -3.465 -3.183 -2.989 1.00 96.88 127 THR A O 1
ATOM 968 N N . GLY A 1 128 ? -5.372 -2.843 -4.110 1.00 96.56 128 GLY A N 1
ATOM 969 C CA . GLY 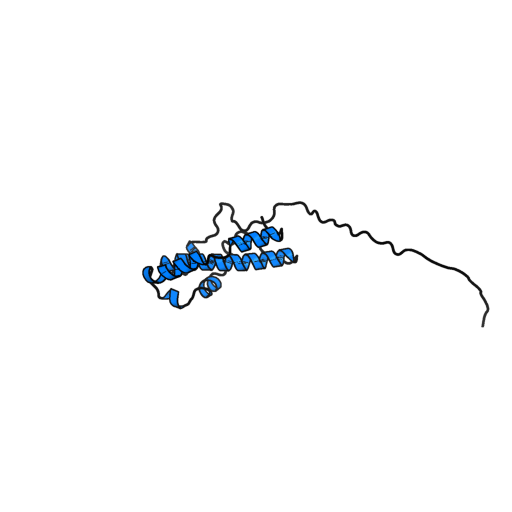A 1 128 ? -6.258 -3.366 -3.064 1.00 96.56 128 GLY A CA 1
ATOM 970 C C . GLY A 1 128 ? -6.458 -2.431 -1.863 1.00 96.56 128 GLY A C 1
ATOM 971 O O . GLY A 1 128 ? -7.275 -2.734 -0.998 1.00 96.56 128 GLY A O 1
ATOM 972 N N . TYR A 1 129 ? -5.788 -1.271 -1.815 1.00 94.69 129 TYR A N 1
ATOM 973 C CA . TYR A 1 129 ? -5.822 -0.386 -0.646 1.00 94.69 129 TYR A CA 1
ATOM 974 C C . TYR A 1 129 ? -7.229 0.126 -0.320 1.00 94.69 129 TYR A C 1
ATOM 976 O O . TYR A 1 129 ? -7.665 0.078 0.825 1.00 94.69 129 TYR A O 1
ATOM 984 N N . ARG A 1 130 ? -8.001 0.546 -1.330 1.00 94.44 130 ARG A N 1
ATOM 985 C CA . ARG A 1 130 ? -9.392 0.979 -1.117 1.00 94.44 130 ARG A CA 1
ATOM 986 C C . ARG A 1 130 ? -10.264 -0.141 -0.544 1.00 94.44 130 ARG A C 1
ATOM 988 O O . ARG A 1 130 ? -11.113 0.137 0.299 1.00 94.44 130 ARG A O 1
ATOM 995 N N . ASP A 1 131 ? -10.048 -1.373 -0.988 1.00 97.25 131 ASP A N 1
ATOM 996 C CA . ASP A 1 131 ? -10.822 -2.524 -0.529 1.00 97.25 131 ASP A CA 1
ATOM 997 C C . ASP A 1 131 ? -10.447 -2.882 0.913 1.00 97.25 131 ASP A C 1
ATOM 999 O O . ASP A 1 131 ? -11.330 -3.165 1.714 1.00 97.25 131 ASP A O 1
ATOM 1003 N N . ALA A 1 132 ? -9.166 -2.765 1.285 1.00 97.25 132 ALA A N 1
ATOM 1004 C CA . ALA A 1 132 ? -8.724 -2.872 2.676 1.00 97.25 132 ALA A CA 1
ATOM 1005 C C . ALA A 1 132 ? -9.377 -1.809 3.579 1.00 97.25 132 ALA A C 1
ATOM 1007 O O . ALA A 1 132 ? -9.888 -2.134 4.646 1.00 97.25 132 ALA A O 1
ATOM 1008 N N . LEU A 1 133 ? -9.450 -0.549 3.132 1.00 95.00 133 LEU A N 1
ATOM 1009 C CA . LEU A 1 133 ? -10.135 0.501 3.897 1.00 95.00 133 LEU A CA 1
ATOM 1010 C C . LEU A 1 133 ? -11.642 0.240 4.037 1.00 95.00 133 LEU A C 1
ATOM 1012 O O . LEU A 1 133 ? -12.225 0.563 5.069 1.00 95.00 133 LEU A O 1
ATOM 1016 N N . ASN A 1 134 ? -12.287 -0.321 3.013 1.00 97.00 134 ASN A N 1
ATOM 1017 C CA . ASN A 1 134 ? -13.699 -0.697 3.092 1.00 97.00 134 ASN A CA 1
ATOM 1018 C C . ASN A 1 134 ? -13.922 -1.859 4.061 1.00 97.00 134 ASN A C 1
ATOM 1020 O O . ASN A 1 134 ? -14.832 -1.777 4.878 1.00 97.00 134 ASN A O 1
ATOM 1024 N N . HIS A 1 135 ? -13.047 -2.863 4.046 1.00 97.56 135 HIS A N 1
ATOM 1025 C CA . HIS A 1 135 ? -13.065 -3.969 5.005 1.00 97.56 135 HIS A CA 1
ATOM 1026 C C . HIS A 1 135 ? -13.022 -3.468 6.457 1.00 97.56 135 HIS A C 1
ATOM 1028 O O . HIS A 1 135 ? -13.877 -3.811 7.270 1.00 97.56 135 HIS A O 1
ATOM 1034 N N . CYS A 1 136 ? -12.113 -2.542 6.771 1.00 96.56 136 CYS A N 1
ATOM 1035 C CA . CYS A 1 136 ? -12.046 -1.916 8.094 1.00 96.56 136 CYS A CA 1
ATOM 1036 C C . CYS A 1 136 ? -13.341 -1.187 8.507 1.00 96.56 136 CYS A C 1
ATOM 1038 O O . CYS A 1 136 ? -13.730 -1.208 9.679 1.00 96.56 136 CYS A O 1
ATOM 1040 N N . ARG A 1 137 ? -14.021 -0.535 7.553 1.00 95.88 137 ARG A N 1
ATOM 1041 C CA . ARG A 1 137 ? -15.311 0.138 7.792 1.00 95.88 137 ARG A CA 1
ATOM 1042 C C . ARG A 1 137 ? -16.435 -0.860 8.031 1.00 95.88 137 ARG A C 1
ATOM 1044 O O . ARG A 1 137 ? -17.262 -0.628 8.907 1.00 95.88 137 ARG A O 1
ATOM 1051 N N . GLU A 1 138 ? -16.465 -1.950 7.270 1.00 97.00 138 GLU A N 1
ATOM 1052 C CA . GLU A 1 138 ? -17.447 -3.031 7.413 1.00 97.00 138 GLU A CA 1
ATOM 1053 C C . GLU A 1 138 ? -17.326 -3.726 8.775 1.00 97.00 138 GLU A C 1
ATOM 1055 O O . GLU A 1 138 ? -18.340 -4.047 9.392 1.00 97.00 138 GLU A O 1
ATOM 1060 N N . LEU A 1 139 ? -16.101 -3.858 9.293 1.00 96.75 139 LEU A N 1
ATOM 1061 C CA . LEU A 1 139 ? -15.823 -4.327 10.654 1.00 96.75 139 LEU A CA 1
ATOM 1062 C C . LEU A 1 139 ? -16.138 -3.290 11.748 1.00 96.75 139 LEU A C 1
ATOM 1064 O O . LEU A 1 139 ? -16.133 -3.622 12.932 1.00 96.75 139 LEU A O 1
ATOM 1068 N N . GLY A 1 140 ? -16.403 -2.033 11.383 1.00 95.62 140 GLY A N 1
ATOM 1069 C CA . GLY A 1 140 ? -16.704 -0.958 12.330 1.00 95.62 140 GLY A CA 1
ATOM 1070 C C . GLY A 1 140 ? -15.505 -0.483 13.157 1.00 95.62 140 GLY A C 1
ATOM 1071 O O . GLY A 1 140 ? -15.706 0.130 14.204 1.00 95.62 140 GLY A O 1
ATOM 1072 N N . VAL A 1 141 ? -14.272 -0.745 12.706 1.00 95.62 141 VAL A N 1
ATOM 1073 C CA . VAL A 1 141 ? -13.037 -0.419 13.449 1.00 95.62 141 VAL A CA 1
ATOM 1074 C C . VAL A 1 141 ? -12.337 0.846 12.950 1.00 95.62 141 VAL A C 1
ATOM 1076 O O . VAL A 1 141 ? -11.517 1.413 13.668 1.00 95.62 141 VAL A O 1
ATOM 1079 N N . SER A 1 142 ? -12.676 1.334 11.753 1.00 92.19 142 SER A N 1
ATOM 1080 C CA . SER A 1 142 ? -12.164 2.603 11.220 1.00 92.19 142 SER A CA 1
ATOM 1081 C C . SER A 1 142 ? -13.226 3.389 10.446 1.00 92.19 142 SER A C 1
ATOM 1083 O O . SER A 1 142 ? -14.196 2.821 9.943 1.00 92.19 142 SER A O 1
ATOM 1085 N N . ARG A 1 143 ? -13.011 4.703 10.300 1.00 86.56 143 ARG A N 1
ATOM 1086 C CA . ARG A 1 143 ? -13.787 5.571 9.394 1.00 86.56 143 ARG A CA 1
ATOM 1087 C C . ARG A 1 143 ? -13.203 5.609 7.978 1.00 86.56 143 ARG A C 1
ATOM 1089 O O . ARG A 1 143 ? -11.968 5.565 7.809 1.00 86.56 143 ARG A O 1
#

Sequence (143 aa):
MTMNLMKTALIAAFATITTLNVTGAAQAKDLPKWVCDGGGSGEPQKIREFAHNNGMVNVLSHYRDRWDADFAREQCDAAAAGESAYIGCMIGHRDWDAIAAMVPSELWGLDNKGIRPHLLKLQDEGTGYRDALNHCRELGVSR

Secondary structure (DSSP, 8-state):
---------------------------------SSPTTS----HHHHHHH-SSHHHHHHHHHHHHHHHHHHHHHHHHHHHTT-----S--TTT--HHHHHHTS-GGGTT--HHHHHHHHHHHHHH--SHHHHHHHHHHTTS--

Foldseek 3Di:
DDDDDDDDDDDDDDPPPPPPPCPPCPDPDAFFAQADDVGDQQPLVLLVVLDPDPLSSLVLSLLQLLQLLVLLLVQLVCVLVVHDHDRYRCRVVDDSVVSSVVDPPVCRPDDNVRSVVVSVVSVVVGRCNVVSVVSSVVSVRHD

Radius of gyration: 28.19 Å; chains: 1; bounding box: 58×62×90 Å

pLDDT: mean 84.74, std 20.01, range [35.53, 98.25]

Organism: NCBI:txid366616